Protein AF-A0A0H3LR86-F1 (afdb_monomer_lite)

Structure (mmCIF, N/CA/C/O backbone):
data_AF-A0A0H3LR86-F1
#
_entry.id   AF-A0A0H3LR86-F1
#
loop_
_atom_site.group_PDB
_atom_site.id
_atom_site.type_symbol
_atom_site.label_atom_id
_atom_site.label_alt_id
_atom_site.label_comp_id
_atom_site.label_asym_id
_atom_site.label_entity_id
_atom_site.label_seq_id
_atom_site.pdbx_PDB_ins_code
_atom_site.Cartn_x
_atom_site.Cartn_y
_atom_site.Cartn_z
_atom_site.occupancy
_atom_site.B_iso_or_equiv
_atom_site.auth_seq_id
_atom_site.auth_comp_id
_atom_site.auth_asym_id
_atom_site.auth_atom_id
_atom_site.pdbx_PDB_model_num
ATOM 1 N N . MET A 1 1 ? 11.187 10.814 -14.524 1.00 51.91 1 MET A N 1
ATOM 2 C CA . MET A 1 1 ? 11.470 9.404 -14.875 1.00 51.91 1 MET A CA 1
ATOM 3 C C . MET A 1 1 ? 10.559 9.024 -16.039 1.00 51.91 1 MET A C 1
ATOM 5 O O . MET A 1 1 ? 9.376 9.339 -15.958 1.00 51.91 1 MET A O 1
ATOM 9 N N . ARG A 1 2 ? 11.095 8.488 -17.146 1.00 55.81 2 ARG A N 1
ATOM 10 C CA . ARG A 1 2 ? 10.321 8.181 -18.364 1.00 55.81 2 ARG A CA 1
ATOM 11 C C . ARG A 1 2 ? 9.655 6.805 -18.230 1.00 55.81 2 ARG A C 1
ATOM 13 O O . ARG A 1 2 ? 10.298 5.839 -17.826 1.00 55.81 2 ARG A O 1
ATOM 20 N N . LYS A 1 3 ? 8.349 6.753 -18.494 1.00 59.09 3 LYS A N 1
ATOM 21 C CA . LYS A 1 3 ? 7.574 5.510 -18.615 1.00 59.09 3 LYS A CA 1
ATOM 22 C C . LYS A 1 3 ? 7.851 4.915 -19.996 1.00 59.09 3 LYS A C 1
ATOM 24 O O . LYS A 1 3 ? 8.045 5.696 -20.926 1.00 59.09 3 LYS A O 1
ATOM 29 N N . PHE A 1 4 ? 7.820 3.588 -20.144 1.00 57.94 4 PHE A N 1
ATOM 30 C CA . PHE A 1 4 ? 7.799 2.961 -21.471 1.00 57.94 4 PHE A CA 1
ATOM 31 C C . PHE A 1 4 ? 6.530 3.432 -22.194 1.00 57.94 4 PHE A C 1
ATOM 33 O O . PHE A 1 4 ? 5.443 2.939 -21.910 1.00 57.94 4 PHE A O 1
ATOM 40 N N . GLY A 1 5 ? 6.657 4.464 -23.032 1.00 52.00 5 GLY A N 1
ATOM 41 C CA . GLY A 1 5 ?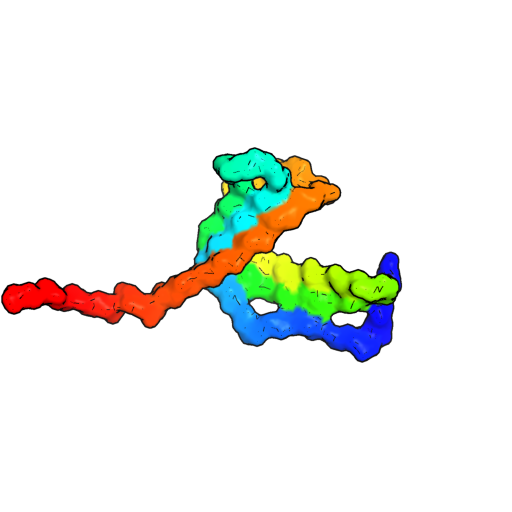 5.537 5.229 -23.584 1.00 52.00 5 GLY A CA 1
ATOM 42 C C . GLY A 1 5 ? 4.539 4.350 -24.331 1.00 52.00 5 GLY A C 1
ATOM 43 O O . GLY A 1 5 ? 4.800 3.977 -25.467 1.00 52.00 5 GLY A O 1
ATOM 44 N N . ASP A 1 6 ? 3.433 4.007 -23.665 1.00 58.81 6 ASP A N 1
ATOM 45 C CA . ASP A 1 6 ? 2.319 3.165 -24.144 1.00 58.81 6 ASP A CA 1
ATOM 46 C C . ASP A 1 6 ? 2.682 1.776 -24.711 1.00 58.81 6 ASP A C 1
ATOM 48 O O . ASP A 1 6 ? 1.814 1.033 -25.161 1.00 58.81 6 ASP A O 1
ATOM 52 N N . LEU A 1 7 ? 3.954 1.378 -24.647 1.00 59.16 7 LEU A N 1
ATOM 53 C CA . LEU A 1 7 ? 4.459 0.110 -25.182 1.00 59.16 7 LEU A CA 1
ATOM 54 C C . LEU A 1 7 ? 4.065 -1.098 -24.324 1.00 59.16 7 LEU A C 1
ATOM 56 O O . LEU A 1 7 ? 3.973 -2.212 -24.835 1.00 59.16 7 LEU A O 1
ATOM 60 N N . ILE A 1 8 ? 3.865 -0.893 -23.018 1.00 64.62 8 ILE A N 1
ATOM 61 C CA . ILE A 1 8 ? 3.528 -1.952 -22.064 1.00 64.62 8 ILE A CA 1
ATOM 62 C C . ILE A 1 8 ? 2.345 -1.485 -21.217 1.00 64.62 8 ILE A C 1
ATOM 64 O O . ILE A 1 8 ? 2.444 -0.510 -20.472 1.00 64.62 8 ILE A O 1
ATOM 68 N N . GLY A 1 9 ? 1.218 -2.189 -21.338 1.00 63.16 9 GLY A N 1
ATOM 69 C CA . GLY A 1 9 ? 0.011 -1.906 -20.567 1.00 63.16 9 GLY A CA 1
ATOM 70 C C . GLY A 1 9 ? 0.178 -2.212 -19.075 1.00 63.16 9 GLY A C 1
ATOM 71 O O . GLY A 1 9 ? 0.935 -3.100 -18.685 1.00 63.16 9 GLY A O 1
ATOM 72 N N . ALA A 1 10 ? -0.562 -1.488 -18.233 1.00 64.31 10 ALA A N 1
ATOM 73 C CA . ALA A 1 10 ? -0.555 -1.707 -16.790 1.00 64.31 10 ALA A CA 1
ATOM 74 C C . ALA A 1 10 ? -1.094 -3.105 -16.437 1.00 64.31 10 ALA A C 1
ATOM 76 O O . ALA A 1 10 ? -2.225 -3.452 -16.790 1.00 64.31 10 ALA A O 1
ATOM 77 N N . LEU A 1 11 ? -0.307 -3.883 -15.692 1.00 68.38 11 LEU A N 1
ATOM 78 C CA . LEU A 1 11 ? -0.748 -5.157 -15.124 1.00 68.38 11 LEU A CA 1
ATOM 79 C C . LEU A 1 11 ? -1.703 -4.892 -13.955 1.00 68.38 11 LEU A C 1
ATOM 81 O O . LEU A 1 11 ? -1.378 -4.116 -13.056 1.00 68.38 11 LEU A O 1
ATOM 85 N N . ARG A 1 12 ? -2.876 -5.534 -13.973 1.00 66.88 12 ARG A N 1
ATOM 86 C CA . ARG A 1 12 ? -3.911 -5.410 -12.937 1.00 66.88 12 ARG A CA 1
ATOM 87 C C . ARG A 1 12 ? -4.221 -6.769 -12.325 1.00 66.88 12 ARG A C 1
ATOM 89 O O . ARG A 1 12 ? -4.240 -7.777 -13.031 1.00 66.88 12 ARG A O 1
ATOM 96 N N . LEU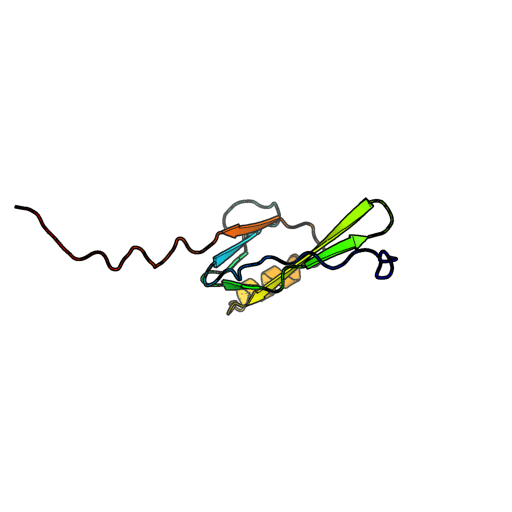 A 1 13 ? -4.510 -6.792 -11.026 1.00 65.94 13 LEU A N 1
ATOM 97 C CA . LEU A 1 13 ? -5.057 -7.981 -10.372 1.00 65.94 13 LEU A CA 1
ATOM 98 C C . LEU A 1 13 ? -6.513 -8.195 -10.808 1.00 65.94 13 LEU A C 1
ATOM 100 O O . LEU A 1 13 ? -7.275 -7.241 -10.950 1.00 65.94 13 LEU A O 1
ATOM 104 N N . LYS A 1 14 ? -6.897 -9.460 -11.016 1.00 64.50 14 LYS A N 1
ATOM 105 C CA . LYS A 1 14 ? -8.247 -9.855 -11.461 1.00 64.50 14 LYS A CA 1
ATOM 106 C C . LYS A 1 14 ? -9.309 -9.714 -10.364 1.00 64.50 14 LYS A C 1
ATOM 108 O O . LYS A 1 14 ? -10.488 -9.573 -10.671 1.00 64.50 14 LYS A O 1
ATOM 113 N N . HIS A 1 15 ? -8.889 -9.768 -9.104 1.00 67.00 15 HIS A N 1
ATOM 114 C CA . HIS A 1 15 ? -9.769 -9.773 -7.943 1.00 67.00 15 HIS A CA 1
ATOM 115 C C . HIS A 1 15 ? -9.387 -8.641 -6.989 1.00 67.00 15 HIS A C 1
ATOM 117 O O . HIS A 1 15 ? -8.206 -8.423 -6.722 1.00 67.00 15 HIS A O 1
ATOM 123 N N . GLU A 1 16 ? -10.396 -7.926 -6.496 1.00 75.75 16 GLU A N 1
ATOM 124 C CA . GLU A 1 16 ? -10.247 -6.972 -5.397 1.00 75.75 16 GLU A CA 1
ATOM 125 C C . GLU A 1 16 ? -10.190 -7.738 -4.073 1.00 75.75 16 GLU A C 1
ATOM 127 O O . GLU A 1 16 ? -10.942 -8.695 -3.877 1.00 75.75 16 GLU A O 1
ATOM 132 N N . LEU A 1 17 ? -9.323 -7.314 -3.155 1.00 78.50 17 LEU A N 1
ATOM 133 C CA . LEU A 1 17 ? -9.249 -7.904 -1.822 1.00 78.50 17 LEU A CA 1
ATOM 134 C C . LEU A 1 17 ? -10.188 -7.121 -0.908 1.00 78.50 17 LEU A C 1
ATOM 136 O O . LEU A 1 17 ? -9.953 -5.945 -0.639 1.00 78.50 17 LEU A O 1
ATOM 140 N N . LYS A 1 18 ? -11.267 -7.759 -0.454 1.00 82.31 18 LYS A N 1
ATOM 141 C CA . LYS A 1 18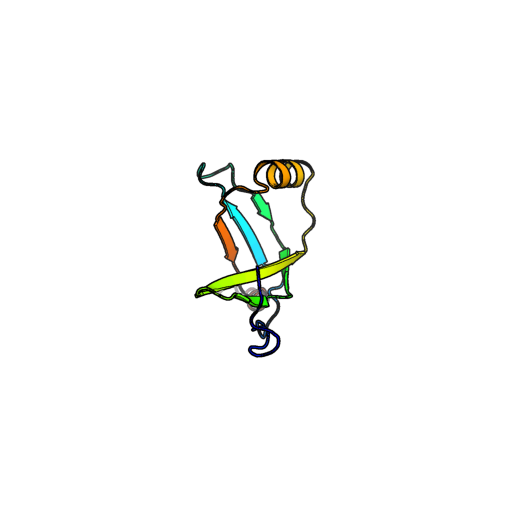 ? -12.239 -7.149 0.460 1.00 82.31 18 LYS A CA 1
ATOM 142 C C . LYS A 1 18 ? -11.950 -7.542 1.899 1.00 82.31 18 LYS A C 1
ATOM 144 O O . LYS A 1 18 ? -11.682 -8.709 2.176 1.00 82.31 18 LYS A O 1
ATOM 149 N N . GLY A 1 19 ? -12.019 -6.570 2.807 1.00 78.94 19 GLY A N 1
ATOM 150 C CA . GLY A 1 19 ? -11.822 -6.795 4.242 1.00 78.94 19 GLY A CA 1
ATOM 151 C C . GLY A 1 19 ? -10.443 -7.344 4.636 1.00 78.94 19 GLY A C 1
ATOM 152 O O . GLY A 1 19 ? -10.321 -7.939 5.705 1.00 78.94 19 GLY A O 1
ATOM 153 N N . ALA A 1 20 ? -9.426 -7.163 3.795 1.00 82.62 20 ALA A N 1
ATOM 154 C CA . ALA A 1 20 ? -8.060 -7.599 4.046 1.00 82.62 20 ALA A CA 1
ATOM 155 C C . ALA A 1 20 ? -7.444 -6.887 5.261 1.00 82.62 20 ALA A C 1
ATOM 157 O O . ALA A 1 20 ? -7.844 -5.783 5.638 1.00 82.62 20 ALA A O 1
ATOM 158 N N . GLN A 1 21 ? -6.443 -7.519 5.865 1.00 86.50 21 GLN A N 1
ATOM 159 C CA . GLN A 1 21 ? -5.566 -6.863 6.828 1.00 86.50 21 GLN A CA 1
ATOM 160 C C . GLN A 1 21 ? -4.381 -6.263 6.071 1.00 86.50 21 GLN A C 1
ATOM 162 O O . GLN A 1 21 ? -3.716 -6.963 5.307 1.00 86.50 21 GLN A O 1
ATOM 167 N N . VAL A 1 22 ? -4.119 -4.974 6.282 1.00 87.25 22 VAL A N 1
ATOM 168 C CA . VAL A 1 22 ? -2.945 -4.289 5.727 1.00 87.25 22 VAL A CA 1
ATOM 169 C C . VAL A 1 22 ? -2.068 -3.824 6.875 1.00 87.25 22 VAL A C 1
ATOM 171 O O . VAL A 1 22 ? -2.544 -3.109 7.752 1.00 87.25 22 VAL A O 1
ATOM 174 N N . VAL A 1 23 ? -0.799 -4.212 6.848 1.00 89.19 23 VAL A N 1
ATOM 175 C CA . VAL A 1 23 ? 0.198 -3.850 7.858 1.00 89.19 23 VAL A CA 1
ATOM 176 C C . VAL A 1 23 ? 1.310 -3.069 7.177 1.00 89.19 23 VAL A C 1
ATOM 178 O O . VAL A 1 23 ? 1.844 -3.519 6.161 1.00 89.19 23 VAL A O 1
ATOM 181 N N . ILE A 1 24 ? 1.642 -1.898 7.719 1.00 87.69 24 ILE A N 1
ATOM 182 C CA . ILE A 1 24 ? 2.794 -1.100 7.285 1.00 87.69 24 ILE A CA 1
ATOM 183 C C . ILE A 1 24 ? 3.840 -1.130 8.396 1.00 87.69 24 ILE A C 1
ATOM 185 O O . ILE A 1 24 ? 3.650 -0.509 9.446 1.00 87.69 24 ILE A O 1
ATOM 189 N N . GLY A 1 25 ? 4.930 -1.852 8.144 1.00 84.56 25 GLY A N 1
ATOM 190 C CA . GLY A 1 25 ? 6.102 -1.927 9.007 1.00 84.56 25 GLY A CA 1
ATOM 191 C C . GLY A 1 25 ? 7.181 -0.946 8.558 1.00 84.56 25 GLY A C 1
ATOM 192 O O . GLY A 1 25 ? 7.399 -0.736 7.370 1.00 84.56 25 GLY A O 1
ATOM 193 N N . PHE A 1 26 ? 7.868 -0.329 9.513 1.00 80.75 26 PHE A N 1
ATOM 194 C CA . PHE A 1 26 ? 8.932 0.654 9.258 1.00 80.75 26 PHE A CA 1
ATOM 195 C C . PHE A 1 26 ? 10.230 0.294 9.998 1.00 80.75 26 PHE A C 1
ATOM 197 O O . PHE A 1 26 ? 10.935 1.152 10.523 1.00 80.75 26 PHE A O 1
ATOM 204 N N . GLY A 1 27 ? 10.531 -1.008 10.082 1.00 65.31 27 GLY A N 1
ATOM 205 C CA . GLY A 1 27 ? 11.832 -1.528 10.524 1.00 65.31 27 GLY A CA 1
ATOM 206 C C . GLY A 1 27 ? 12.136 -1.441 12.026 1.00 65.31 27 GLY A C 1
ATOM 207 O O . GLY A 1 27 ? 13.167 -1.949 12.458 1.00 65.31 27 GLY A O 1
ATOM 208 N N . LEU A 1 28 ? 11.256 -0.848 12.841 1.00 62.22 28 LEU A N 1
ATOM 209 C CA . LEU A 1 28 ? 11.437 -0.761 14.299 1.00 62.22 28 LEU A CA 1
ATOM 210 C C . LEU A 1 28 ? 10.935 -1.999 15.069 1.00 62.22 28 LEU A C 1
ATOM 212 O O . LEU A 1 28 ? 11.233 -2.130 16.254 1.00 62.22 28 LEU A O 1
ATOM 216 N N . GLY A 1 29 ? 10.246 -2.924 14.389 1.00 52.34 29 GLY A N 1
ATOM 217 C CA . GLY A 1 29 ? 9.779 -4.207 14.922 1.00 52.34 29 GLY A CA 1
ATOM 218 C C . GLY A 1 29 ? 8.612 -4.107 15.920 1.00 52.34 29 GLY A C 1
ATOM 219 O O . GLY A 1 29 ? 8.631 -3.322 16.868 1.00 52.34 29 GLY A O 1
ATOM 220 N N . GLY A 1 30 ? 7.597 -4.960 15.751 1.00 62.88 30 GLY A N 1
ATOM 221 C CA . GLY A 1 30 ? 6.542 -5.191 16.747 1.00 62.88 30 GLY A CA 1
ATOM 222 C C . GLY A 1 30 ? 5.456 -4.107 16.808 1.00 62.88 30 GLY A C 1
ATOM 223 O O . GLY A 1 30 ? 4.945 -3.676 15.785 1.00 62.88 30 GLY A O 1
ATOM 224 N N . ALA A 1 31 ? 5.083 -3.664 18.020 1.00 59.75 31 ALA A N 1
ATOM 225 C CA . ALA A 1 31 ? 3.923 -2.792 18.317 1.00 59.75 31 ALA A CA 1
ATOM 226 C C . ALA A 1 31 ? 3.946 -1.378 17.682 1.00 59.75 31 ALA A C 1
ATOM 228 O O . ALA A 1 31 ? 3.070 -0.543 17.940 1.00 59.75 31 ALA A O 1
ATOM 229 N N . SER A 1 32 ? 4.973 -1.088 16.888 1.00 70.44 32 SER A N 1
ATOM 230 C CA . SER A 1 32 ? 5.122 0.163 16.153 1.00 70.44 32 SER A CA 1
ATOM 231 C C . SER A 1 32 ? 4.338 0.150 14.840 1.00 70.44 32 SER A C 1
ATOM 233 O O . SER A 1 32 ? 3.926 1.219 14.390 1.00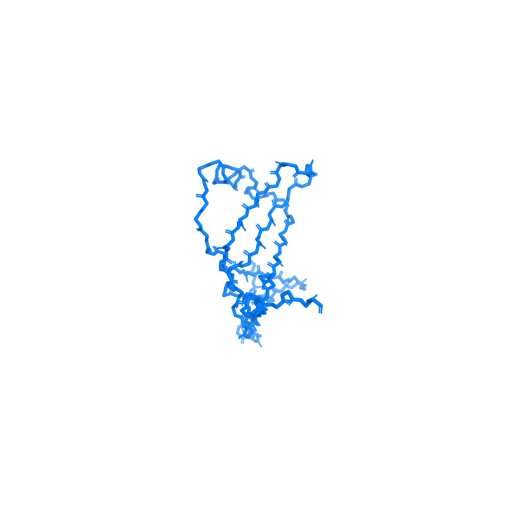 70.44 32 SER A O 1
ATOM 235 N N . ASP A 1 33 ? 4.083 -1.032 14.276 1.00 81.88 33 ASP A N 1
ATOM 236 C CA . ASP A 1 33 ? 3.448 -1.200 12.971 1.00 81.88 33 ASP A CA 1
ATOM 237 C C . ASP A 1 33 ? 2.072 -0.522 12.890 1.00 81.88 33 ASP A C 1
ATOM 239 O O . ASP A 1 33 ? 1.358 -0.332 13.882 1.00 81.88 33 ASP A O 1
ATOM 243 N N . ILE A 1 34 ? 1.711 -0.101 11.678 1.00 85.31 34 ILE A N 1
ATOM 244 C CA . ILE A 1 34 ? 0.412 0.513 11.410 1.00 85.31 34 ILE A CA 1
ATOM 245 C C . ILE A 1 34 ? -0.517 -0.560 10.850 1.00 85.31 34 ILE A C 1
ATOM 247 O O . ILE A 1 34 ? -0.425 -0.925 9.677 1.00 85.31 34 ILE A O 1
ATOM 251 N N . ASP A 1 35 ? -1.420 -1.044 11.699 1.00 87.38 35 ASP A N 1
ATOM 252 C CA . ASP A 1 35 ? -2.399 -2.075 11.357 1.00 87.38 35 ASP A CA 1
ATOM 253 C C . ASP A 1 35 ? -3.736 -1.490 10.892 1.00 87.38 35 ASP A C 1
ATOM 255 O O . ASP A 1 35 ? -4.489 -0.897 11.669 1.00 87.38 35 ASP A O 1
ATOM 259 N N . PHE A 1 36 ? -4.102 -1.747 9.641 1.00 86.19 36 PHE A N 1
ATOM 260 C CA . PHE A 1 36 ? -5.444 -1.497 9.125 1.00 86.19 36 PHE A CA 1
ATOM 261 C C . PHE A 1 36 ? -6.233 -2.802 9.088 1.00 86.19 36 PHE A C 1
ATOM 263 O O . PHE A 1 36 ? -6.016 -3.669 8.237 1.00 86.19 36 PHE A O 1
ATOM 270 N N . GLN A 1 37 ? -7.183 -2.933 10.013 1.00 78.88 37 GLN A N 1
ATOM 271 C CA . GLN A 1 37 ? -8.157 -4.018 9.995 1.00 78.88 37 GLN A CA 1
ATOM 272 C C . GLN A 1 37 ? -9.294 -3.681 9.024 1.00 78.88 37 GLN A C 1
ATOM 274 O O . GLN A 1 37 ? -9.731 -2.532 8.944 1.00 78.88 37 GLN A O 1
ATOM 279 N N . THR A 1 38 ? -9.811 -4.688 8.314 1.00 82.44 38 THR A N 1
ATOM 280 C CA . THR A 1 38 ? -10.960 -4.554 7.395 1.00 82.44 38 THR A CA 1
ATOM 281 C C . THR A 1 38 ? -10.751 -3.527 6.274 1.00 82.44 38 THR A C 1
ATOM 283 O O . THR A 1 38 ? -11.613 -2.695 6.003 1.00 82.44 38 THR A O 1
ATOM 286 N N . ALA A 1 39 ? -9.593 -3.570 5.619 1.00 85.25 39 ALA A N 1
ATOM 287 C CA . ALA A 1 39 ? -9.275 -2.698 4.501 1.00 85.25 39 ALA A CA 1
ATOM 288 C C . ALA A 1 39 ? -9.643 -3.340 3.156 1.00 85.25 39 ALA A C 1
ATOM 290 O O . ALA A 1 39 ? -9.350 -4.506 2.895 1.00 85.25 39 ALA A O 1
ATOM 291 N N . ASP A 1 40 ? -10.242 -2.553 2.271 1.00 85.31 40 ASP A N 1
ATOM 292 C CA . ASP A 1 40 ? -10.444 -2.948 0.881 1.00 85.31 40 ASP A CA 1
ATOM 293 C C . ASP A 1 40 ? -9.224 -2.527 0.060 1.00 85.31 40 ASP A C 1
ATOM 295 O O . ASP A 1 40 ? -8.891 -1.341 0.000 1.00 85.31 40 ASP A O 1
ATOM 299 N N . VAL A 1 41 ? -8.571 -3.484 -0.596 1.00 85.19 41 VAL A N 1
ATOM 300 C CA . VAL A 1 41 ? -7.417 -3.233 -1.466 1.00 85.19 41 VAL A CA 1
ATOM 301 C C . VAL A 1 41 ? -7.822 -3.442 -2.922 1.00 85.19 41 VAL A C 1
ATOM 303 O O . VAL A 1 41 ? -8.209 -4.540 -3.329 1.00 85.19 41 VAL A O 1
ATOM 306 N N . ASP A 1 42 ? -7.743 -2.373 -3.715 1.00 86.50 42 ASP A N 1
ATOM 307 C CA . ASP A 1 42 ? -8.109 -2.360 -5.132 1.00 86.50 42 ASP A CA 1
ATOM 308 C C . ASP A 1 42 ? -7.112 -1.560 -5.993 1.00 86.50 42 ASP A C 1
ATOM 310 O O . ASP A 1 42 ? -6.076 -1.097 -5.514 1.00 86.50 42 ASP A O 1
ATOM 314 N N . HIS A 1 43 ? -7.392 -1.449 -7.299 1.00 82.75 43 HIS A N 1
ATOM 315 C CA . HIS A 1 43 ? -6.585 -0.682 -8.262 1.00 82.75 43 HIS A CA 1
ATOM 316 C C . HIS A 1 43 ? -5.089 -1.025 -8.243 1.00 82.75 43 HIS A C 1
ATOM 318 O O . HIS A 1 43 ? -4.242 -0.138 -8.358 1.00 82.75 43 HIS A O 1
ATOM 324 N N . PHE A 1 44 ? -4.759 -2.313 -8.123 1.00 83.19 44 PHE A N 1
ATOM 325 C CA . PHE A 1 44 ? -3.378 -2.745 -8.284 1.00 83.19 44 PHE A CA 1
ATOM 326 C C . PHE A 1 44 ? -2.882 -2.408 -9.694 1.00 83.19 44 PHE A C 1
ATOM 328 O O . PHE A 1 44 ? -3.534 -2.755 -10.686 1.00 83.19 44 PHE A O 1
ATOM 335 N N . SER A 1 45 ? -1.740 -1.740 -9.775 1.00 81.81 45 SER A N 1
ATOM 336 C CA . SER A 1 45 ? -1.070 -1.368 -11.009 1.00 81.81 45 SER A CA 1
ATOM 337 C C . SER A 1 45 ? 0.423 -1.642 -10.911 1.00 81.81 45 SER A C 1
ATOM 339 O O . SER A 1 45 ? 1.059 -1.421 -9.880 1.00 81.81 45 SER A O 1
ATOM 341 N N . VAL A 1 46 ? 0.990 -2.103 -12.020 1.00 84.19 46 VAL A N 1
ATOM 342 C CA . VAL A 1 46 ? 2.438 -2.167 -12.212 1.00 84.19 46 VAL A CA 1
ATOM 343 C C . VAL A 1 46 ? 2.787 -1.295 -13.402 1.00 84.19 46 VAL A C 1
ATOM 345 O O . VAL A 1 46 ? 2.317 -1.541 -14.513 1.00 84.19 46 VAL A O 1
ATOM 348 N N . GLU A 1 47 ? 3.598 -0.272 -13.167 1.00 83.75 47 GLU A N 1
ATOM 349 C CA . GLU A 1 47 ? 4.183 0.561 -14.209 1.00 83.75 47 GLU A CA 1
ATOM 350 C C . GLU A 1 47 ? 5.653 0.177 -14.359 1.00 83.75 47 GLU A C 1
ATOM 352 O O . GLU A 1 47 ? 6.464 0.412 -13.462 1.00 83.75 47 GLU A O 1
ATOM 357 N N . LEU A 1 48 ? 6.011 -0.425 -15.491 1.00 82.19 48 LEU A N 1
ATOM 358 C CA . LEU A 1 48 ? 7.416 -0.647 -15.812 1.00 82.19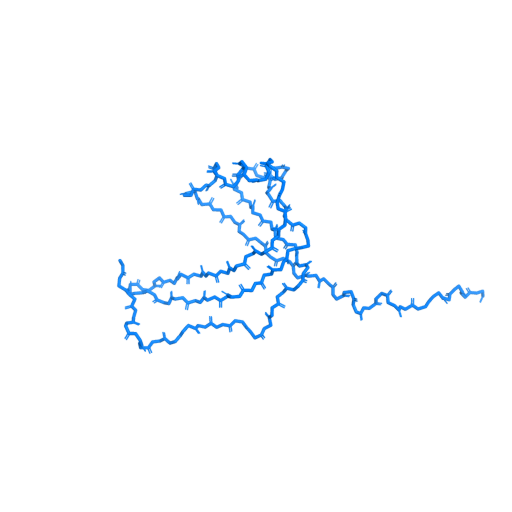 48 LEU A CA 1
ATOM 359 C C . LEU A 1 48 ? 8.056 0.693 -16.193 1.00 82.19 48 LEU A C 1
ATOM 361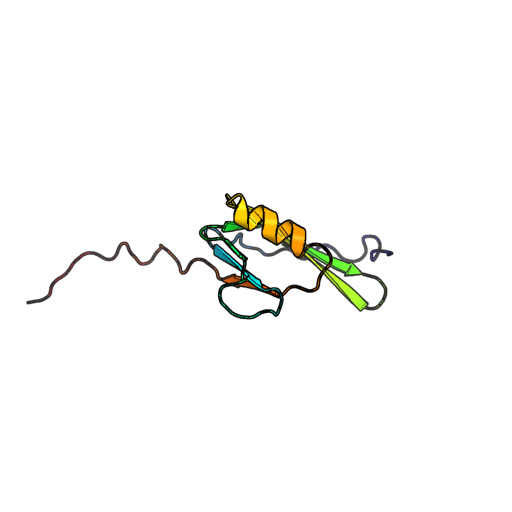 O O . LEU A 1 48 ? 7.481 1.489 -16.941 1.00 82.19 48 LEU A O 1
ATOM 365 N N . MET A 1 49 ? 9.251 0.941 -15.674 1.00 81.25 49 MET A N 1
ATOM 366 C CA . MET A 1 49 ? 9.997 2.178 -15.868 1.00 81.25 49 MET A CA 1
ATOM 367 C C . MET A 1 49 ? 11.265 1.903 -16.675 1.00 81.25 49 MET A C 1
ATOM 369 O O . MET A 1 49 ? 11.909 0.861 -16.519 1.00 81.25 49 MET A O 1
ATOM 373 N N . GLU A 1 50 ? 11.654 2.857 -17.521 1.00 75.88 50 GLU A N 1
ATOM 374 C CA . GLU A 1 50 ? 12.924 2.770 -18.243 1.00 75.88 50 GLU A CA 1
ATOM 375 C C . GLU A 1 50 ? 14.094 2.669 -17.250 1.00 75.88 50 GLU A C 1
ATOM 377 O O . GLU A 1 50 ? 14.134 3.385 -16.248 1.00 75.88 50 GLU A O 1
ATOM 382 N N . GLY A 1 51 ? 15.038 1.763 -17.524 1.00 81.38 51 GLY A N 1
ATOM 383 C CA . GLY A 1 51 ? 16.146 1.445 -16.613 1.00 81.38 51 GLY A CA 1
ATOM 384 C C . GLY A 1 51 ? 15.948 0.181 -15.767 1.00 81.38 51 GLY A C 1
ATOM 385 O O . GLY A 1 51 ? 16.772 -0.095 -14.903 1.00 81.38 51 GLY A O 1
ATOM 386 N N . GLY A 1 52 ? 14.892 -0.603 -16.020 1.00 82.62 52 GLY A N 1
ATOM 387 C CA . GLY A 1 52 ? 14.683 -1.918 -15.392 1.00 82.62 52 GLY A CA 1
ATOM 388 C C . GLY A 1 52 ? 13.973 -1.875 -14.036 1.00 82.62 52 GLY A C 1
ATOM 389 O O . GLY A 1 52 ? 13.810 -2.908 -13.396 1.00 82.62 52 GLY A O 1
ATOM 390 N N . SER A 1 53 ? 13.530 -0.697 -13.598 1.00 84.38 53 SER A N 1
ATOM 391 C CA . SER A 1 53 ? 12.721 -0.532 -12.389 1.00 84.38 53 SER A CA 1
ATOM 392 C C . SER A 1 53 ? 11.230 -0.728 -12.680 1.00 84.38 53 SER A C 1
ATOM 394 O O . SER A 1 53 ? 10.762 -0.509 -13.795 1.00 84.38 53 SER A O 1
ATOM 396 N N . ALA A 1 54 ? 10.458 -1.088 -11.657 1.00 84.69 54 ALA A N 1
ATOM 397 C CA . ALA A 1 54 ? 9.003 -1.157 -11.722 1.00 84.69 54 ALA A CA 1
ATOM 398 C C . ALA A 1 54 ? 8.399 -0.383 -10.551 1.00 84.69 54 ALA A C 1
ATOM 400 O O . ALA A 1 54 ? 8.913 -0.430 -9.433 1.00 84.69 54 ALA A O 1
ATOM 401 N N . ARG A 1 55 ? 7.303 0.326 -10.807 1.00 84.06 55 ARG A N 1
ATOM 402 C CA . ARG A 1 55 ? 6.495 0.980 -9.785 1.00 84.06 55 ARG A CA 1
ATOM 403 C C . ARG A 1 55 ? 5.229 0.169 -9.570 1.00 84.06 55 ARG A C 1
ATOM 405 O O . ARG A 1 55 ? 4.409 0.049 -10.475 1.00 84.06 55 ARG A O 1
ATOM 412 N N . TYR A 1 56 ? 5.064 -0.326 -8.354 1.00 85.38 56 TYR A N 1
ATOM 413 C CA . TYR A 1 56 ? 3.842 -0.980 -7.910 1.00 85.38 56 TYR A CA 1
ATOM 414 C C . TYR A 1 56 ? 2.945 0.050 -7.223 1.00 85.38 56 TYR A C 1
ATOM 416 O O . TYR A 1 56 ? 3.420 0.885 -6.451 1.00 85.38 56 TYR A O 1
ATOM 424 N N . GLY A 1 57 ? 1.655 0.020 -7.525 1.00 84.94 57 GLY A N 1
ATOM 425 C CA . GLY A 1 57 ? 0.638 0.839 -6.883 1.00 84.94 57 GLY A CA 1
ATOM 426 C C . GLY A 1 57 ? -0.555 -0.020 -6.508 1.00 84.94 57 GLY A C 1
ATOM 427 O O . GLY A 1 57 ? -0.921 -0.930 -7.238 1.00 84.94 57 GLY A O 1
ATOM 428 N N . PHE A 1 58 ? -1.163 0.258 -5.365 1.00 86.06 58 PHE A N 1
ATOM 429 C CA . PHE A 1 58 ? -2.448 -0.296 -4.957 1.00 86.06 58 PHE A CA 1
ATOM 430 C C . PHE A 1 58 ? -3.135 0.729 -4.066 1.00 86.06 58 PHE A C 1
ATOM 432 O O . PHE A 1 58 ? -2.485 1.547 -3.411 1.00 86.06 58 PHE A O 1
ATOM 439 N N . ARG A 1 59 ? -4.462 0.718 -4.063 1.00 87.75 59 ARG A N 1
ATOM 440 C CA . ARG A 1 59 ? -5.267 1.616 -3.247 1.00 87.75 59 ARG A CA 1
ATOM 441 C C . ARG A 1 59 ? -5.820 0.842 -2.064 1.00 87.75 59 ARG A C 1
ATOM 443 O O . ARG A 1 59 ? -6.545 -0.127 -2.247 1.00 87.75 59 ARG A O 1
ATOM 450 N N . VAL A 1 60 ? -5.517 1.324 -0.864 1.00 88.44 60 VAL A N 1
ATOM 451 C CA . VAL A 1 60 ? -6.067 0.808 0.393 1.00 88.44 60 VAL A CA 1
ATOM 452 C C . VAL A 1 60 ? -7.182 1.744 0.850 1.00 88.44 60 VAL A C 1
ATOM 454 O O . VAL A 1 60 ? -6.951 2.928 1.093 1.00 88.44 60 VAL A O 1
ATOM 457 N N . LYS A 1 61 ? -8.408 1.233 0.940 1.00 88.62 61 LYS A N 1
ATOM 458 C CA . LYS A 1 61 ? -9.577 1.934 1.480 1.00 88.62 61 LYS A CA 1
ATOM 459 C C . LYS A 1 61 ? -9.846 1.397 2.880 1.00 88.62 61 LYS A C 1
ATOM 461 O O . LYS A 1 61 ? -10.202 0.236 3.046 1.00 88.62 61 LYS A O 1
ATOM 466 N N . CYS A 1 62 ? -9.672 2.244 3.880 1.00 87.44 62 CYS A N 1
ATOM 467 C CA . CYS A 1 62 ? -9.932 1.922 5.278 1.00 87.44 62 CYS A CA 1
ATOM 468 C C . CYS A 1 62 ? -10.365 3.188 6.028 1.00 87.44 62 CYS A C 1
ATOM 470 O O . CYS A 1 62 ? -10.289 4.290 5.480 1.00 87.44 62 CYS A O 1
ATOM 472 N N . ASN A 1 63 ? -10.815 3.023 7.272 1.00 87.25 63 ASN A N 1
ATOM 473 C CA . ASN A 1 63 ? -11.135 4.125 8.179 1.00 87.25 63 ASN A CA 1
ATOM 474 C C . ASN A 1 63 ? -10.035 4.229 9.250 1.00 87.25 63 ASN A C 1
ATOM 476 O O . ASN A 1 63 ? -10.185 3.634 10.318 1.00 87.25 63 ASN A O 1
ATOM 480 N N . PRO A 1 64 ? -8.911 4.914 8.966 1.00 86.88 64 PRO A N 1
ATOM 481 C CA . PRO A 1 64 ? -7.795 4.995 9.898 1.00 86.88 64 PRO A CA 1
ATOM 482 C C . PRO A 1 64 ? -8.131 5.876 11.107 1.00 86.88 64 PRO A C 1
ATOM 484 O O . PRO A 1 64 ? -8.864 6.863 11.000 1.00 86.88 64 PRO A O 1
ATOM 487 N N . THR A 1 65 ? -7.552 5.556 12.261 1.00 88.94 65 THR A N 1
ATOM 488 C CA . THR A 1 65 ? -7.618 6.410 13.454 1.00 88.94 65 THR A CA 1
ATOM 489 C C . THR A 1 65 ? -6.661 7.601 13.329 1.00 88.94 65 THR A C 1
ATOM 491 O O . THR A 1 65 ? -5.712 7.585 12.543 1.00 88.94 65 THR A O 1
ATOM 494 N N . GLY A 1 66 ? -6.870 8.649 14.134 1.00 88.69 66 GLY A N 1
ATOM 495 C CA . GLY A 1 66 ? -5.993 9.829 14.121 1.00 88.69 66 GLY A CA 1
ATOM 496 C C . GLY A 1 66 ? -4.526 9.506 14.436 1.00 88.69 66 GLY A C 1
ATOM 497 O O . GLY A 1 66 ? -3.623 10.095 13.844 1.00 88.69 66 GLY A O 1
ATOM 498 N N . GLU A 1 67 ? -4.277 8.530 15.312 1.00 86.88 67 GLU A N 1
ATOM 499 C CA . GLU A 1 67 ? -2.921 8.076 15.632 1.00 86.88 67 GLU A CA 1
ATOM 500 C C . GLU A 1 67 ? -2.264 7.361 14.445 1.00 86.88 67 GLU A C 1
ATOM 502 O O . GLU A 1 67 ? -1.110 7.636 14.121 1.00 86.88 67 GLU A O 1
ATOM 507 N N . GLN A 1 68 ? -3.012 6.509 13.739 1.00 85.81 68 GLN A N 1
ATOM 508 C CA . GLN A 1 68 ? -2.523 5.826 12.539 1.00 85.81 68 GLN A CA 1
ATOM 509 C C . GLN A 1 68 ? -2.183 6.822 11.427 1.00 85.81 68 GLN A C 1
ATOM 511 O O . GLN A 1 68 ? -1.142 6.690 10.789 1.00 85.81 68 GLN A O 1
ATOM 516 N N . ILE A 1 69 ? -3.009 7.856 11.231 1.00 88.12 69 ILE A N 1
ATOM 517 C CA . ILE A 1 69 ? -2.725 8.933 10.269 1.00 88.12 69 ILE A CA 1
ATOM 518 C C . ILE A 1 69 ? -1.430 9.659 10.636 1.00 88.12 69 ILE A C 1
ATOM 520 O O . ILE A 1 69 ? -0.599 9.901 9.764 1.00 88.12 69 ILE A O 1
ATOM 524 N N . LYS A 1 70 ? -1.234 9.996 11.914 1.00 87.94 70 LYS A N 1
ATOM 525 C CA . LYS A 1 70 ? -0.002 10.652 12.368 1.00 87.94 70 LYS A CA 1
ATOM 526 C C . LYS A 1 70 ? 1.229 9.802 12.036 1.00 87.94 70 LYS A C 1
ATOM 528 O O . LYS A 1 70 ? 2.162 10.320 11.431 1.00 87.94 70 LYS A O 1
ATOM 533 N N . ARG A 1 71 ? 1.195 8.504 12.350 1.00 84.56 71 ARG A N 1
ATOM 534 C CA . ARG A 1 71 ? 2.291 7.574 12.031 1.00 84.56 71 ARG A CA 1
ATOM 535 C C . ARG A 1 71 ? 2.530 7.458 10.522 1.00 84.56 71 ARG A C 1
ATOM 537 O O . ARG A 1 71 ? 3.677 7.469 10.093 1.00 84.56 71 ARG A O 1
ATOM 544 N N . LEU A 1 72 ? 1.471 7.432 9.703 1.00 85.81 72 LEU A N 1
ATOM 545 C CA . LEU A 1 72 ? 1.593 7.434 8.236 1.00 85.81 72 LEU A CA 1
ATOM 546 C C . LEU A 1 72 ? 2.361 8.657 7.713 1.00 85.81 72 LEU A C 1
ATOM 548 O O . LEU A 1 72 ? 3.135 8.533 6.767 1.00 85.81 72 LEU A O 1
ATOM 552 N N . TYR A 1 73 ? 2.156 9.833 8.314 1.00 86.56 73 TYR A N 1
ATOM 553 C CA . TYR A 1 73 ? 2.901 11.039 7.944 1.00 86.56 73 TYR A CA 1
ATOM 554 C C . TYR A 1 73 ? 4.365 10.989 8.386 1.00 86.56 73 TYR A C 1
ATOM 556 O O . TYR A 1 73 ? 5.220 11.512 7.677 1.00 86.56 73 TYR A O 1
ATOM 564 N N . GLU A 1 74 ? 4.663 10.361 9.523 1.00 85.00 74 GLU A N 1
ATOM 565 C CA . GLU A 1 74 ? 6.033 10.221 10.033 1.00 85.00 74 GLU A CA 1
ATOM 566 C C . GLU A 1 74 ? 6.892 9.303 9.150 1.00 85.00 74 GLU A C 1
ATOM 568 O O . GLU A 1 74 ? 8.078 9.569 8.967 1.00 85.00 74 GLU A O 1
ATOM 573 N N . VAL A 1 75 ? 6.298 8.262 8.557 1.00 84.00 75 VAL A N 1
ATOM 574 C CA . VAL A 1 75 ? 7.004 7.309 7.676 1.00 84.00 75 VAL A CA 1
ATOM 575 C C . VAL A 1 75 ? 7.031 7.737 6.204 1.00 84.00 75 VAL A C 1
ATOM 577 O O . VAL A 1 75 ? 7.606 7.049 5.359 1.00 84.00 75 VAL A O 1
ATOM 580 N N . LEU A 1 76 ? 6.407 8.868 5.862 1.00 84.88 76 LEU A N 1
ATOM 581 C CA . LEU A 1 76 ? 6.303 9.325 4.481 1.00 84.88 76 LEU A CA 1
ATOM 582 C C . LEU A 1 76 ? 7.687 9.663 3.906 1.00 84.88 76 LEU A C 1
ATOM 584 O O . LEU A 1 76 ? 8.390 10.538 4.402 1.00 84.88 76 LEU A O 1
ATOM 588 N N . GLY A 1 77 ? 8.054 8.996 2.811 1.00 80.56 77 GLY A N 1
ATOM 589 C CA . GLY A 1 77 ? 9.362 9.161 2.167 1.00 80.56 77 GLY A CA 1
ATOM 590 C C . GLY A 1 77 ? 10.465 8.270 2.744 1.00 80.56 77 GLY A C 1
ATOM 591 O O . GLY A 1 77 ? 11.574 8.285 2.213 1.00 80.56 77 GLY A O 1
ATOM 592 N N . GLY A 1 78 ? 10.161 7.485 3.782 1.00 84.69 78 GLY A N 1
ATOM 593 C CA . GLY A 1 78 ? 11.010 6.402 4.268 1.00 84.69 78 GLY A CA 1
ATOM 594 C C . GLY A 1 78 ? 10.790 5.091 3.510 1.00 84.69 78 GLY A C 1
ATOM 595 O O . GLY A 1 78 ? 9.838 4.938 2.741 1.00 84.69 78 GLY A O 1
ATOM 596 N N . GLU A 1 79 ? 11.688 4.137 3.744 1.00 84.06 79 GLU A N 1
ATOM 597 C CA . GLU A 1 79 ? 11.508 2.748 3.325 1.00 84.06 79 GLU A CA 1
ATOM 598 C C . GLU A 1 79 ? 10.566 2.042 4.307 1.00 84.06 79 GLU A C 1
ATOM 600 O O . GLU A 1 79 ? 10.720 2.164 5.524 1.00 84.06 79 GLU A O 1
ATOM 605 N N . VAL A 1 80 ? 9.562 1.348 3.771 1.00 85.31 80 VAL A N 1
ATOM 606 C CA . VAL A 1 80 ? 8.536 0.652 4.552 1.00 85.31 80 VAL A CA 1
ATOM 607 C C . VAL A 1 80 ? 8.219 -0.696 3.919 1.00 85.31 80 VAL A C 1
ATOM 609 O O . VAL A 1 80 ? 8.211 -0.832 2.694 1.00 85.31 80 VAL A O 1
ATOM 612 N N . ASP A 1 81 ? 7.879 -1.662 4.760 1.00 86.81 81 ASP A N 1
ATOM 613 C CA . ASP A 1 81 ? 7.372 -2.967 4.364 1.00 86.81 81 ASP A CA 1
ATOM 614 C C . ASP A 1 81 ? 5.846 -2.951 4.416 1.00 86.81 81 ASP A C 1
ATOM 616 O O . ASP A 1 81 ? 5.250 -2.697 5.464 1.00 86.81 81 ASP A O 1
ATOM 620 N N . ILE A 1 82 ? 5.192 -3.235 3.289 1.00 87.06 82 ILE A N 1
ATOM 621 C CA . ILE A 1 82 ? 3.729 -3.316 3.229 1.00 87.06 82 ILE A CA 1
ATOM 622 C C . ILE A 1 82 ? 3.316 -4.771 3.051 1.00 87.06 82 ILE A C 1
ATOM 624 O O . ILE A 1 82 ? 3.593 -5.386 2.022 1.00 87.06 82 ILE A O 1
ATOM 628 N N . SER A 1 83 ? 2.605 -5.303 4.042 1.00 87.44 83 SER A N 1
ATOM 629 C CA . SER A 1 83 ? 2.035 -6.649 4.016 1.00 87.44 83 SER A CA 1
ATOM 630 C C . SER A 1 83 ? 0.522 -6.578 3.857 1.00 87.44 83 SER A C 1
ATOM 632 O O . SER A 1 83 ? -0.157 -5.867 4.596 1.00 87.44 83 SER A O 1
ATOM 634 N N . VAL A 1 84 ? -0.018 -7.326 2.894 1.00 84.88 84 VAL A N 1
ATOM 635 C CA . VAL A 1 84 ? -1.463 -7.440 2.661 1.00 84.88 84 VAL A CA 1
ATOM 636 C C . VAL A 1 84 ? -1.870 -8.896 2.834 1.00 84.88 84 VAL A C 1
ATOM 638 O O . VAL A 1 84 ? -1.507 -9.747 2.023 1.00 84.88 84 VAL A O 1
ATOM 641 N N . THR A 1 85 ? -2.654 -9.172 3.870 1.00 85.62 85 THR A N 1
ATOM 642 C CA . THR A 1 85 ? -3.207 -10.499 4.148 1.00 85.62 85 THR A CA 1
ATOM 643 C C . THR A 1 85 ? -4.681 -10.505 3.744 1.00 85.62 85 THR A C 1
ATOM 645 O O . THR A 1 85 ? -5.468 -9.748 4.322 1.00 85.62 85 THR A O 1
ATOM 648 N N . PRO A 1 86 ? -5.092 -11.324 2.756 1.00 81.38 86 PRO A N 1
ATOM 649 C CA . PRO A 1 86 ? -6.496 -11.452 2.381 1.00 81.38 86 PRO A CA 1
ATOM 650 C C . PRO A 1 86 ? -7.357 -11.830 3.586 1.00 81.38 86 PRO A C 1
ATOM 652 O O . PRO A 1 86 ? -6.917 -12.591 4.450 1.00 81.38 86 PRO A O 1
ATOM 655 N N . ALA A 1 87 ? -8.601 -11.350 3.628 1.00 78.12 87 ALA A N 1
ATOM 656 C CA . ALA A 1 87 ? -9.570 -11.919 4.550 1.00 78.12 87 ALA A CA 1
ATOM 657 C C . ALA A 1 87 ? -9.734 -13.397 4.182 1.00 78.12 87 ALA A C 1
ATOM 659 O O . ALA A 1 87 ? -10.192 -13.702 3.082 1.00 78.12 87 ALA A O 1
ATOM 660 N N . VAL A 1 88 ? -9.330 -14.306 5.075 1.00 63.94 88 VAL A N 1
ATOM 661 C CA . VAL A 1 88 ? -9.689 -15.724 4.958 1.00 63.94 88 VAL A CA 1
ATOM 662 C C . VAL A 1 88 ? -11.195 -15.749 4.763 1.00 63.94 88 VAL A C 1
ATOM 664 O O . VAL A 1 88 ? -11.896 -15.129 5.568 1.00 63.94 88 VAL A O 1
ATOM 667 N N . ASP A 1 89 ? -11.665 -16.366 3.678 1.00 51.69 89 ASP A N 1
ATOM 668 C CA . ASP A 1 89 ? -13.070 -16.388 3.295 1.00 51.69 89 ASP A CA 1
ATOM 669 C C . ASP A 1 89 ? -13.969 -16.471 4.537 1.00 51.69 89 ASP A C 1
ATOM 671 O O . ASP A 1 89 ? -14.152 -17.534 5.136 1.00 51.69 89 ASP A O 1
ATOM 675 N N . LYS A 1 90 ? -14.647 -15.368 4.882 1.00 48.44 90 LYS A N 1
ATOM 676 C CA . LYS A 1 90 ? -15.894 -15.432 5.663 1.00 48.44 90 LYS A CA 1
ATOM 677 C C . LYS A 1 90 ? -17.017 -16.030 4.797 1.00 48.44 90 LYS A C 1
ATOM 679 O O . LYS A 1 90 ? -18.158 -15.592 4.848 1.00 48.44 90 LYS A O 1
ATOM 684 N N . GLN A 1 91 ? -16.686 -17.052 4.013 1.00 40.78 91 GLN A N 1
ATOM 685 C CA . GLN A 1 91 ? -17.573 -17.909 3.245 1.00 40.78 91 GLN A CA 1
ATOM 686 C C . GLN A 1 91 ? -17.342 -19.390 3.618 1.00 40.78 91 GLN A C 1
ATOM 688 O O . GLN A 1 91 ? -17.591 -20.289 2.826 1.00 40.78 91 GLN A O 1
ATOM 693 N N . GLY A 1 92 ? -16.892 -19.644 4.857 1.00 40.22 92 GLY A N 1
ATOM 694 C CA . GLY A 1 92 ? -16.889 -20.967 5.501 1.00 40.22 92 GLY A CA 1
ATOM 695 C C . GLY A 1 92 ? -17.496 -21.005 6.915 1.00 40.22 92 GLY A C 1
ATOM 696 O O . GLY A 1 92 ? -17.653 -22.081 7.477 1.00 40.22 92 GLY A O 1
ATOM 697 N N . ALA A 1 93 ? -17.879 -19.861 7.500 1.00 41.69 93 ALA A N 1
ATOM 698 C CA . ALA A 1 93 ? -18.362 -19.775 8.889 1.00 41.69 93 ALA A CA 1
ATOM 699 C C . ALA A 1 93 ? -19.897 -19.678 9.033 1.00 41.69 93 ALA A C 1
ATOM 701 O O . ALA A 1 93 ? -20.403 -19.234 10.060 1.00 41.69 93 ALA A O 1
ATOM 702 N N . LEU A 1 94 ? -20.646 -20.114 8.017 1.00 49.12 94 LEU A N 1
ATOM 703 C CA . LEU A 1 94 ? -22.063 -20.487 8.147 1.00 49.12 94 LEU A CA 1
ATOM 704 C C . LEU A 1 94 ? -22.182 -22.020 8.082 1.00 49.12 94 LEU A C 1
ATOM 706 O O . LEU A 1 94 ? -22.956 -22.578 7.313 1.00 49.12 94 LEU A O 1
ATOM 710 N N . GLY A 1 95 ? -21.348 -22.703 8.870 1.00 38.22 95 GLY A N 1
ATOM 711 C CA . GLY A 1 95 ? -21.455 -24.128 9.162 1.00 38.22 95 GLY A CA 1
ATOM 712 C C . GLY A 1 95 ? -22.137 -24.300 10.513 1.00 38.22 95 GLY A C 1
ATOM 713 O O . GLY A 1 95 ? -21.580 -23.932 11.541 1.00 38.22 95 GLY A O 1
ATOM 714 N N . LEU A 1 96 ? -23.372 -24.782 10.464 1.00 43.16 96 LEU A N 1
ATOM 715 C CA . LEU A 1 96 ? -24.284 -25.055 11.568 1.00 43.16 96 LEU A CA 1
ATOM 716 C C . LEU A 1 96 ? -23.639 -25.728 12.793 1.00 43.16 96 LEU A C 1
ATOM 718 O O . LEU A 1 96 ? -22.798 -26.615 12.674 1.00 43.16 96 LEU A O 1
ATOM 722 N N . VAL A 1 97 ? -24.148 -25.347 13.966 1.00 45.88 97 VAL A N 1
ATOM 723 C CA . VAL A 1 97 ? -24.051 -26.099 15.222 1.00 45.88 97 VAL A CA 1
ATOM 724 C C . VAL A 1 97 ? -24.439 -27.558 14.976 1.00 45.88 97 VAL A C 1
ATOM 726 O O . VAL A 1 97 ? -25.579 -27.818 14.600 1.00 45.88 97 VAL A O 1
ATOM 729 N N . GLN A 1 98 ? -23.537 -28.496 15.258 1.00 39.81 98 GLN A N 1
ATOM 730 C CA . GLN A 1 98 ? -23.906 -29.832 15.727 1.00 39.81 98 GLN A CA 1
ATOM 731 C C . GLN A 1 98 ? -22.920 -30.259 16.818 1.00 39.81 98 GLN A C 1
ATOM 733 O O . GLN A 1 98 ? -21.815 -30.720 16.542 1.00 39.81 98 GLN A O 1
ATOM 738 N N . GLU A 1 99 ? -23.341 -30.081 18.072 1.00 40.44 99 GLU A N 1
ATOM 739 C CA . GLU A 1 99 ? -22.935 -30.974 19.155 1.00 40.44 99 GLU A CA 1
ATOM 740 C C . GLU A 1 99 ? -23.325 -32.401 18.744 1.00 40.44 99 GLU A C 1
ATOM 742 O O . GLU A 1 99 ? -24.490 -32.663 18.439 1.00 40.44 99 GLU A O 1
ATOM 747 N N . ALA A 1 100 ? -22.353 -33.310 18.700 1.00 37.06 100 ALA A N 1
ATOM 748 C CA . ALA A 1 100 ? -22.611 -34.737 18.597 1.00 37.06 100 ALA A CA 1
ATOM 749 C C . ALA A 1 100 ? -22.378 -35.360 19.976 1.00 37.06 100 ALA A C 1
ATOM 751 O O . ALA A 1 100 ? -21.250 -35.377 20.477 1.00 37.06 100 ALA A O 1
ATOM 752 N N . ALA A 1 101 ? -23.492 -35.786 20.573 1.00 33.31 101 ALA A N 1
ATOM 753 C CA . ALA A 1 101 ? -23.568 -36.777 21.638 1.00 33.31 101 ALA A CA 1
ATOM 754 C C . ALA A 1 101 ? -23.163 -38.172 21.133 1.00 33.31 101 ALA A C 1
ATOM 756 O O . ALA A 1 101 ? -23.283 -38.413 19.908 1.00 33.31 101 ALA A O 1
#

Foldseek 3Di:
DDFPPVPDDWDADPDKFFQKWKWKAQPPDDPLIQIFGGWIKHDWTWTQHPPGDIDTDIDIDGDGDPVSVVSVVVCPPHDIDMDIGGDPPPPPPPDDDDDDD

Organism: Bordetella bronchiseptica (strain ATCC BAA-588 / NCTC 13252 / RB50) (NCBI:txid257310)

Secondary structure (DSSP, 8-state):
--B-TTTSPPB--SS-EEEEEEEEE-SS-STTSEEEEEEEEEEEEEEEBTTS-EEEEEEEE----HHHHHHHHHTTTS--EEEEE----TTS---------

pLDDT: mean 74.09, std 15.8, range [33.31, 89.19]

Radius of gyration: 18.37 Å; chains: 1; bounding box: 40×48×47 Å

Sequence (101 aa):
MRKFGDLIGALRLKHELKGAQVVIGFGLGGASDIDFQTADVDHFSVELMEGGSARYGFRVKCNPTGEQIKRLYEVLGGEVDISVTPAVDKQGALGLVQEAA

=== Feature glossary ===
A reading guide for the features in this record.

Start from the sequence.

  · This is the polypeptide sequence — one letter per residue, N-terminus first. Length ranges from a few dozen residues for small domains to over a thousand for large multi-domain proteins.

Fold it, and you get atomic coordinates and the backbone conformation that goes with them.

  · Structure coordinates are given as an mmCIF _atom_site loop: one row per atom with element, residue name, chain id, sequence number, and x/y/z position in Å. Only the four main-chain atoms per residue are included here; side chains are omitted to keep the record compact.

  · Backbone dihedral angles. Every residue except chain termini has a φ (preceding-C → N → Cα → C) and a ψ (N → Cα → C → next-N). They are reported in degrees following the IUPAC sign convention. Secondary structure is essentially a statement about which (φ, ψ) basin each residue occupies.

  · The SS8 string is DSSP's per-residue secondary-structure call. α-helix (H) means an i→i+4 H-bond ladder; β-strand (E) means the residue participates in a β-sheet; 3₁₀ (G) and π (I) are tighter and wider helices; T/S are turns/bends; '-' is loop.

  · SS3 is a coarse helix/strand/coil call (letters a/b/c) made by the P-SEA algorithm from inter-Cα distances and dihedrals. It is less detailed than DSSP but needs only Cα positions.

Summarize the fold with a handful of shape descriptors and a per-residue structural alphabet.

  · Radius of gyration (Rg) is the root-mean-square distance of Cα atoms from their centroid — a single number for overall size and compactness. A globular domain of N residues has Rg ≈ 2.2·N^0.38 Å; an extended or disordered chain has a much larger Rg. The Cα contact count is the number of residue pairs whose Cα atoms are within 8 Å and are more than four positions apart in sequence — a standard proxy for tertiary packing density. The bounding box is the smallest axis-aligned box enclosing all Cα atoms.

  · The Foldseek 3Di string encodes local tertiary geometry as a 20-letter alphabet — one character per residue — derived from the relative positions of nearby Cα atoms. Unlike the amino-acid sequence, 3Di is a direct function of the 3D structure, so two proteins with the same fold have similar 3Di strings even at low sequence identity.

  · Solvent-accessible surface area (SASA) is the area in Å² traced out by the centre of a 1.4 Å probe sphere (a water molecule) rolled over the protein's van der Waals surface (Shrake–Rupley / Lee–Richards construction). Buried residues have near-zero SASA; fully exposed residues can exceed 200 Å². The total SASA scales roughly with the number of surface residues.

Ask how reliable the model is.

  · pLDDT (predicted Local Distance Difference Test) is AlphaFold's per-residue confidence score, ranging from 0 to 100. Values above 90 indicate high confidence (typically well-packed cores); 70–90 is confident; 50–70 low confidence; below 50 usually means the region is disordered or the prediction is unreliable there. AlphaFold stores pLDDT in the mmCIF B-factor column.

  · B-factor (Debye–Waller factor) reflects atomic displacement in the crystal lattice. It is an experimental observable (units Å²), not a prediction; low values mean the atom is pinned down, high values mean it moves or is heterogeneous across the crystal.

  · Predicted Aligned Error (PAE) is an AlphaFold confidence matrix: entry (i, j) is the expected error in the position of residue j, in ångströms, when the prediction is superimposed on the true structure at residue i. Low PAE within a block of residues means that block is internally rigid and well-predicted; high PAE between two blocks means their relative placement is uncertain even if each block individually is confident.

Place it in context: what it resembles, what it is annotated as, and how it looks.

  · Nearest PDB neighbors are the top structural matches found by Foldseek when searching this structure against the entire Protein Data Bank. Each hit reports a TM-score (0 to 1; >0.5 almost always implies the same fold) and an E-value. These are *structural* homologs — they may share no detectable sequence similarity.

  · Functional annotations link the protein to curated databases. InterPro entries identify conserved domains and families by matching the sequence against member-database signatures (Pfam, PROSITE, CDD, …). Gene Ontology (GO) terms describe molecular function, biological process, and cellular component in a controlled vocabulary. CATH places the structure in a hierarchical fold classification (Class/Architecture/Topology/Homologous-superfamily). The organism is the source species.

  · Three diagnostic plots accompany the record. The Cα contact map visualizes the tertiary structure as a 2D adjacency matrix (8 Å cutoff, sequence-local contacts suppressed). The Ramachandran plot shows the distribution of backbone (φ, ψ) torsions, with points in the α and β basins reflecting secondary structure content. The PAE plot shows AlphaFold's inter-residue confidence as a color matrix.

  · Six rendered views show the 3D structure from the faces of a cube — i.e. along ±x, ±y, ±z. Rendering representation is drawn randomly per protein from cartoon (secondary-structure ribbons), sticks (backbone bonds), or molecular surface; coloring is either N→C rainbow (blue at the N-terminus through red at the C-terminus) or one color per chain.